Protein AF-A0A8T5RRP4-F1 (afdb_monomer_lite)

Foldseek 3Di:
DPPPPPWDKAWPWWKWAAADDQWTKIWTWTATPVRDTDIDIFIKGFAPPADDDDHGDIDIDPPVCVVRIDTDPDDDDPDVSRVVSRVVVSVVVVVVVVVD

Sequence (100 aa):
MTEERSFTTNYECLHFYWIGGFWGYAVMRIRDDNDVIKIRLAKCKKKSGFPNTEKFQWEEVDVEHVSDFSQVNHINFKNPEEFTACYEKVLNEFDDINNS

Structure (mmCIF, N/CA/C/O backbone):
data_AF-A0A8T5RRP4-F1
#
_entry.id   AF-A0A8T5RRP4-F1
#
loop_
_atom_site.group_PDB
_atom_site.id
_atom_site.type_symbol
_atom_site.label_atom_id
_atom_site.label_alt_id
_atom_site.label_comp_id
_atom_site.label_asym_id
_atom_site.label_entity_id
_atom_site.label_seq_id
_atom_site.pdbx_PDB_ins_code
_atom_site.Cartn_x
_atom_site.Cartn_y
_atom_site.Cartn_z
_atom_site.occupancy
_atom_site.B_iso_or_equiv
_atom_site.auth_seq_id
_atom_site.auth_comp_id
_atom_site.auth_asym_id
_atom_site.auth_atom_id
_atom_site.pdbx_PDB_model_num
ATOM 1 N N . MET A 1 1 ? -10.324 -36.722 12.626 1.00 41.03 1 MET A N 1
ATOM 2 C CA . MET A 1 1 ? -10.259 -35.881 11.417 1.00 41.03 1 MET A CA 1
ATOM 3 C C . MET A 1 1 ? -10.307 -34.448 11.901 1.00 41.03 1 MET A C 1
ATOM 5 O O . MET A 1 1 ? -11.344 -34.031 12.390 1.00 41.03 1 MET A O 1
ATOM 9 N N . THR A 1 2 ? -9.171 -33.762 11.939 1.00 45.34 2 THR A N 1
ATOM 10 C CA . THR A 1 2 ? -9.125 -32.320 12.207 1.00 45.34 2 THR A CA 1
ATOM 11 C C . THR A 1 2 ? -9.541 -31.625 10.922 1.00 45.34 2 THR A C 1
ATOM 13 O O . THR A 1 2 ? -8.880 -31.804 9.904 1.00 45.34 2 THR A O 1
ATOM 16 N N . GLU A 1 3 ? -10.661 -30.910 10.945 1.00 47.38 3 GLU A N 1
ATOM 17 C CA . GLU A 1 3 ? -11.052 -30.040 9.838 1.00 47.38 3 GLU A CA 1
ATOM 18 C C . GLU A 1 3 ? -9.934 -29.012 9.619 1.00 47.38 3 GLU A C 1
ATOM 20 O O . GLU A 1 3 ? -9.576 -28.269 10.538 1.00 47.38 3 GLU A O 1
ATOM 25 N N . GLU A 1 4 ? -9.340 -29.001 8.424 1.00 46.88 4 GLU A N 1
ATOM 26 C CA . GLU A 1 4 ? -8.478 -27.903 7.998 1.00 46.88 4 GLU A CA 1
ATOM 27 C C . GLU A 1 4 ? -9.339 -26.643 7.948 1.00 46.88 4 GLU A C 1
ATOM 29 O O . GLU A 1 4 ? -10.182 -26.473 7.067 1.00 46.88 4 GLU A O 1
ATOM 34 N N . ARG A 1 5 ? -9.149 -25.750 8.923 1.00 48.72 5 ARG A N 1
ATOM 35 C CA . ARG A 1 5 ? -9.709 -24.405 8.843 1.00 48.72 5 ARG A CA 1
ATOM 36 C C . ARG A 1 5 ? -9.002 -23.681 7.704 1.00 48.72 5 ARG A C 1
ATOM 38 O O . ARG A 1 5 ? -7.846 -23.285 7.827 1.00 48.72 5 ARG A O 1
ATOM 45 N N . SER A 1 6 ? -9.702 -23.537 6.586 1.00 50.69 6 SER A N 1
ATOM 46 C CA . SER A 1 6 ? -9.353 -22.589 5.534 1.00 50.69 6 SER A CA 1
ATOM 47 C C . SER A 1 6 ? -9.444 -21.183 6.129 1.00 50.69 6 SER A C 1
ATOM 49 O O . SER A 1 6 ? -10.543 -20.663 6.293 1.00 50.69 6 SER A O 1
ATOM 51 N N . PHE A 1 7 ? -8.306 -20.583 6.474 1.00 57.31 7 PHE A N 1
ATOM 52 C CA . PHE A 1 7 ? -8.246 -19.180 6.882 1.00 57.31 7 PHE A CA 1
ATOM 53 C C . PHE A 1 7 ? -8.485 -18.301 5.651 1.00 57.31 7 PHE A C 1
ATOM 55 O O . PHE A 1 7 ? -7.568 -18.037 4.868 1.00 57.31 7 PHE A O 1
ATOM 62 N N . THR A 1 8 ? -9.728 -17.878 5.445 1.00 66.44 8 THR A N 1
ATOM 63 C CA . THR A 1 8 ? -10.085 -16.938 4.381 1.00 66.44 8 THR A CA 1
ATOM 64 C C . THR A 1 8 ? -9.742 -15.524 4.820 1.00 66.44 8 THR A C 1
ATOM 66 O O . THR A 1 8 ? -10.235 -15.016 5.817 1.00 66.44 8 THR A O 1
ATOM 69 N N . THR A 1 9 ? -8.849 -14.875 4.078 1.00 81.25 9 THR A N 1
ATOM 70 C CA . THR A 1 9 ? -8.532 -13.461 4.290 1.00 81.25 9 THR A CA 1
ATOM 71 C C . THR A 1 9 ? -9.561 -12.624 3.536 1.00 81.25 9 THR A C 1
ATOM 73 O O . THR A 1 9 ? -9.557 -12.645 2.306 1.00 81.25 9 THR A O 1
ATOM 76 N N . ASN A 1 10 ? -10.422 -11.893 4.247 1.00 92.12 10 ASN A N 1
ATOM 77 C CA . ASN A 1 10 ? -11.394 -11.002 3.615 1.00 92.12 10 ASN A CA 1
ATOM 78 C C . ASN A 1 10 ? -10.749 -9.635 3.394 1.00 92.12 10 ASN A C 1
ATOM 80 O O . ASN A 1 10 ? -10.453 -8.918 4.348 1.00 92.12 10 ASN A O 1
ATOM 84 N N . TYR A 1 11 ? -10.491 -9.295 2.135 1.00 94.25 11 TYR A N 1
ATOM 85 C CA . TYR A 1 11 ? -9.950 -7.996 1.751 1.00 94.25 11 TYR A CA 1
ATOM 86 C C . TYR A 1 11 ? -11.095 -6.998 1.599 1.00 94.25 11 TYR A C 1
ATOM 88 O O . TYR A 1 11 ? -12.015 -7.233 0.822 1.00 94.25 11 TYR A O 1
ATOM 96 N N . GLU A 1 12 ? -11.030 -5.896 2.337 1.00 95.12 12 GLU A N 1
ATOM 97 C CA . GLU A 1 12 ? -12.036 -4.829 2.291 1.00 95.12 12 GLU A CA 1
ATOM 98 C C . GLU A 1 12 ? -11.581 -3.657 1.428 1.00 95.12 12 GLU A C 1
ATOM 100 O O . GLU A 1 12 ? -12.399 -2.983 0.818 1.00 95.12 12 GLU A O 1
ATOM 105 N N . CYS A 1 13 ? -10.270 -3.416 1.380 1.00 96.69 13 CYS A N 1
ATOM 106 C CA . CYS A 1 13 ? -9.684 -2.351 0.584 1.00 96.69 13 CYS A CA 1
ATOM 107 C C . CYS A 1 13 ? -8.271 -2.731 0.137 1.00 96.69 13 CYS A C 1
ATOM 109 O O . CYS A 1 13 ? -7.543 -3.440 0.847 1.00 96.69 13 CYS A O 1
ATOM 111 N N . LEU A 1 14 ? -7.878 -2.234 -1.033 1.00 97.56 14 LEU A N 1
ATOM 112 C CA . LEU A 1 14 ? -6.535 -2.328 -1.577 1.00 97.56 14 LEU A CA 1
ATOM 113 C C . LEU A 1 14 ? -6.118 -0.956 -2.110 1.00 97.56 14 LEU A C 1
ATOM 115 O O . LEU A 1 14 ? -6.658 -0.457 -3.089 1.00 97.56 14 LEU A O 1
ATOM 119 N N . HIS A 1 15 ? -5.080 -0.387 -1.510 1.00 98.31 15 HIS A N 1
ATOM 120 C CA . HIS A 1 15 ? -4.381 0.772 -2.040 1.00 98.31 15 HIS A CA 1
ATOM 121 C C . HIS A 1 15 ? -3.026 0.365 -2.595 1.00 98.31 15 HIS A C 1
ATOM 123 O O . HIS A 1 15 ? -2.301 -0.414 -1.968 1.00 98.31 15 HIS A O 1
ATOM 129 N N . PHE A 1 16 ? -2.650 0.923 -3.741 1.00 98.19 16 PHE A N 1
ATOM 130 C CA . PHE A 1 16 ? -1.380 0.650 -4.398 1.00 98.19 16 PHE A CA 1
ATOM 131 C C . PHE A 1 16 ? -0.585 1.932 -4.655 1.00 98.19 16 PHE A C 1
ATOM 133 O O . PHE A 1 16 ? -1.132 2.940 -5.085 1.00 98.19 16 PHE A O 1
ATOM 140 N N . TYR A 1 17 ? 0.725 1.865 -4.411 1.00 97.56 17 TYR A N 1
ATOM 141 C CA . TYR A 1 17 ? 1.682 2.946 -4.629 1.00 97.56 17 TYR A CA 1
ATOM 142 C C . TYR A 1 17 ? 2.794 2.485 -5.559 1.00 97.56 17 TYR A C 1
ATOM 144 O O . TYR A 1 17 ? 3.671 1.696 -5.180 1.00 97.56 17 TYR A O 1
ATOM 152 N N . TRP A 1 18 ? 2.776 2.963 -6.800 1.00 96.56 18 TRP A N 1
ATOM 153 C CA . TRP A 1 18 ? 3.751 2.545 -7.801 1.00 96.56 18 TRP A CA 1
ATOM 154 C C . TRP A 1 18 ? 5.070 3.315 -7.671 1.00 96.56 18 TRP A C 1
ATOM 156 O O . TRP A 1 18 ? 5.108 4.530 -7.838 1.00 96.56 18 TRP A O 1
ATOM 166 N N . ILE A 1 19 ? 6.183 2.602 -7.455 1.00 94.94 19 ILE A N 1
ATOM 167 C CA . ILE A 1 19 ? 7.523 3.214 -7.309 1.00 94.94 19 ILE A CA 1
ATOM 168 C C . ILE A 1 19 ? 8.412 3.061 -8.551 1.00 94.94 19 ILE A C 1
ATOM 170 O O . ILE A 1 19 ? 9.496 3.643 -8.636 1.00 94.94 19 ILE A O 1
ATOM 174 N N . GLY A 1 20 ? 7.952 2.317 -9.559 1.00 93.50 20 GLY A N 1
ATOM 175 C CA . GLY A 1 20 ? 8.616 2.163 -10.854 1.00 93.50 20 GLY A CA 1
ATOM 176 C C . GLY A 1 20 ? 8.940 0.718 -11.232 1.00 93.50 20 GLY A C 1
ATOM 177 O O . GLY A 1 20 ? 9.023 -0.182 -10.394 1.00 93.50 20 GLY A O 1
ATOM 178 N N . GLY A 1 21 ? 9.120 0.488 -12.536 1.00 93.75 21 GLY A N 1
ATOM 179 C CA . GLY A 1 21 ? 9.196 -0.865 -13.089 1.00 93.75 21 GLY A CA 1
ATOM 180 C C . GLY A 1 21 ? 7.953 -1.666 -12.695 1.00 93.75 21 GLY A C 1
ATOM 181 O O . GLY A 1 21 ? 6.839 -1.150 -12.742 1.00 93.75 21 GLY A O 1
ATOM 182 N N . PHE A 1 22 ? 8.152 -2.893 -12.223 1.00 95.56 22 PHE A N 1
ATOM 183 C CA . PHE A 1 22 ? 7.070 -3.726 -11.691 1.00 95.56 22 PHE A CA 1
ATOM 184 C C . PHE A 1 22 ? 6.858 -3.563 -10.181 1.00 95.56 22 PHE A C 1
ATOM 186 O O . PHE A 1 22 ? 6.100 -4.329 -9.608 1.00 95.56 22 PHE A O 1
ATOM 193 N N . TRP A 1 23 ? 7.530 -2.627 -9.509 1.00 96.38 23 TRP A N 1
ATOM 194 C CA . TRP A 1 23 ? 7.547 -2.559 -8.046 1.00 96.38 23 TRP A CA 1
ATOM 195 C C . TRP A 1 23 ? 6.593 -1.507 -7.492 1.00 96.38 23 TRP A C 1
ATOM 197 O O . TRP A 1 23 ? 6.467 -0.415 -8.048 1.00 96.38 23 TRP A O 1
ATOM 207 N N . GLY A 1 24 ? 5.982 -1.819 -6.355 1.00 96.31 24 GLY A N 1
ATOM 208 C CA . GLY A 1 24 ? 5.164 -0.892 -5.581 1.00 96.31 24 GLY A CA 1
ATOM 209 C C . GLY A 1 24 ? 4.997 -1.330 -4.133 1.00 96.31 24 GLY A C 1
ATOM 210 O O . GLY A 1 24 ? 5.513 -2.376 -3.720 1.00 96.31 24 GLY A O 1
ATOM 211 N N . TYR A 1 25 ? 4.262 -0.524 -3.381 1.00 97.88 25 TYR A N 1
ATOM 212 C CA . TYR A 1 25 ? 3.766 -0.864 -2.053 1.00 97.88 25 TYR A CA 1
ATOM 213 C C . TYR A 1 25 ? 2.250 -1.036 -2.119 1.00 97.88 25 TYR A C 1
ATOM 215 O O . TYR A 1 25 ? 1.585 -0.358 -2.895 1.00 97.88 25 TYR A O 1
ATOM 223 N N . ALA A 1 26 ? 1.717 -1.960 -1.331 1.00 97.81 26 ALA A N 1
ATOM 224 C CA . ALA A 1 26 ? 0.290 -2.169 -1.173 1.00 97.81 26 ALA A CA 1
ATOM 225 C C . ALA A 1 26 ? -0.078 -1.978 0.298 1.00 97.81 26 ALA A C 1
ATOM 227 O O . ALA A 1 26 ? 0.576 -2.560 1.169 1.00 97.81 26 ALA A O 1
ATOM 228 N N . VAL A 1 27 ? -1.114 -1.189 0.560 1.00 98.12 27 VAL A N 1
ATOM 229 C CA . VAL A 1 27 ? -1.763 -1.087 1.869 1.00 98.12 27 VAL A CA 1
ATOM 230 C C . VAL A 1 27 ? -3.138 -1.716 1.725 1.00 98.12 27 VAL A C 1
ATOM 232 O O . VAL A 1 27 ? -3.916 -1.315 0.869 1.00 98.12 27 VAL A O 1
ATOM 235 N N . MET A 1 28 ? -3.410 -2.748 2.514 1.00 97.12 28 MET A N 1
ATOM 236 C CA . MET A 1 28 ? -4.654 -3.511 2.448 1.00 97.12 28 MET A CA 1
ATOM 237 C C . MET A 1 28 ? -5.366 -3.461 3.789 1.00 97.12 28 MET A C 1
ATOM 239 O O . MET A 1 28 ? -4.741 -3.721 4.823 1.00 97.12 28 MET A O 1
ATOM 243 N N . ARG A 1 29 ? -6.674 -3.220 3.751 1.00 96.56 29 ARG A N 1
ATOM 244 C CA . ARG A 1 29 ? -7.565 -3.442 4.888 1.00 96.56 29 ARG A CA 1
ATOM 245 C C . ARG A 1 29 ? -8.116 -4.855 4.804 1.00 96.56 29 ARG A C 1
ATOM 247 O O . ARG A 1 29 ? -8.620 -5.273 3.763 1.00 96.56 29 ARG A O 1
ATOM 254 N N . ILE A 1 30 ? -7.953 -5.605 5.883 1.00 95.25 30 ILE A N 1
ATOM 255 C CA . ILE A 1 30 ? -8.267 -7.027 5.941 1.00 95.25 30 ILE A CA 1
ATOM 256 C C . ILE A 1 30 ? -9.089 -7.298 7.192 1.00 95.25 30 ILE A C 1
ATOM 258 O O . ILE A 1 30 ? -8.682 -6.898 8.279 1.00 95.25 30 ILE A O 1
ATOM 262 N N . ARG A 1 31 ? -10.167 -8.063 7.058 1.00 93.25 31 ARG A N 1
ATOM 263 C CA . ARG A 1 31 ? -10.924 -8.624 8.176 1.00 93.25 31 ARG A CA 1
ATOM 264 C C . ARG A 1 31 ? -10.610 -10.108 8.314 1.00 93.25 31 ARG A C 1
ATOM 266 O O . ARG A 1 31 ? -10.635 -10.846 7.327 1.00 93.25 31 ARG A O 1
ATOM 273 N N . ASP A 1 32 ? -10.253 -10.532 9.521 1.00 88.75 32 ASP A N 1
ATOM 274 C CA . ASP A 1 32 ? -10.039 -11.949 9.815 1.00 88.75 32 ASP A CA 1
ATOM 275 C C . ASP A 1 32 ? -11.319 -12.654 10.287 1.00 88.75 32 ASP A C 1
ATOM 277 O O . ASP A 1 32 ? -12.367 -12.034 10.463 1.00 88.75 32 ASP A O 1
ATOM 281 N N . ASP A 1 33 ? -11.229 -13.967 10.502 1.00 87.75 33 ASP A N 1
ATOM 282 C CA . ASP A 1 33 ? -12.367 -14.798 10.915 1.00 87.75 33 ASP A CA 1
ATOM 283 C C . ASP A 1 33 ? -12.922 -14.447 12.315 1.00 87.75 33 ASP A C 1
ATOM 285 O O . ASP A 1 33 ? -13.997 -14.918 12.680 1.00 87.75 33 ASP A O 1
ATOM 289 N N . ASN A 1 34 ? -12.207 -13.639 13.109 1.00 88.44 34 ASN A N 1
ATOM 290 C CA . ASN A 1 34 ? -12.665 -13.140 14.411 1.00 88.44 34 ASN A CA 1
ATOM 291 C C . ASN A 1 34 ? -13.229 -11.714 14.322 1.00 88.44 34 ASN A C 1
ATOM 293 O O . ASN A 1 34 ? -13.358 -11.055 15.352 1.00 88.44 34 ASN A O 1
ATOM 297 N N . ASP A 1 35 ? -13.531 -11.233 13.113 1.00 87.19 35 ASP A N 1
ATOM 298 C CA . ASP A 1 35 ? -14.046 -9.886 12.851 1.00 87.19 35 ASP A CA 1
ATOM 299 C C . ASP A 1 35 ? -13.049 -8.758 13.189 1.00 87.19 35 ASP A C 1
ATOM 301 O O . ASP A 1 35 ? -13.414 -7.587 13.292 1.00 87.19 35 ASP A O 1
ATOM 305 N N . VAL A 1 36 ? -11.759 -9.087 13.341 1.00 90.38 36 VAL A N 1
ATOM 306 C CA . VAL A 1 36 ? -10.719 -8.098 13.642 1.00 90.38 36 VAL A CA 1
ATOM 307 C C . VAL A 1 36 ? -10.203 -7.480 12.348 1.00 90.38 36 VAL A C 1
ATOM 309 O O . VAL A 1 36 ? -9.652 -8.176 11.488 1.00 90.38 36 VAL A O 1
ATOM 312 N N . ILE A 1 37 ? -10.319 -6.153 12.244 1.00 93.50 37 ILE A N 1
AT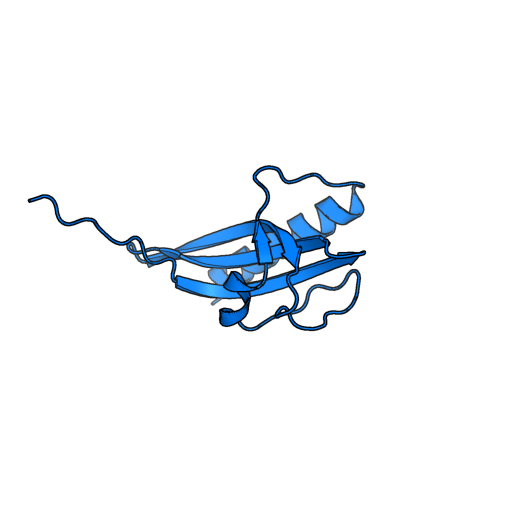OM 313 C CA . ILE A 1 37 ? -9.759 -5.376 11.135 1.00 93.50 37 ILE A CA 1
ATOM 314 C C . ILE A 1 37 ? -8.253 -5.181 11.345 1.00 93.50 37 ILE A C 1
ATOM 316 O O . ILE A 1 37 ? -7.783 -4.800 12.418 1.00 93.50 37 ILE A O 1
ATOM 320 N N . LYS A 1 38 ? -7.481 -5.446 10.294 1.00 94.75 38 LYS A N 1
ATOM 321 C CA . LYS A 1 38 ? -6.023 -5.348 10.242 1.00 94.75 38 LYS A CA 1
ATOM 322 C C . LYS A 1 38 ? -5.614 -4.530 9.028 1.00 94.75 38 LYS A C 1
ATOM 324 O O . LYS A 1 38 ? -6.113 -4.760 7.928 1.00 94.75 38 LYS A O 1
ATOM 329 N N . ILE A 1 39 ? -4.631 -3.653 9.210 1.00 96.75 39 ILE A N 1
ATOM 330 C CA . ILE A 1 39 ? -3.954 -2.978 8.103 1.00 96.75 39 ILE A CA 1
ATOM 331 C C . ILE A 1 39 ? -2.661 -3.721 7.785 1.00 96.75 39 ILE A C 1
ATOM 333 O O . ILE A 1 39 ? -1.814 -3.936 8.655 1.00 96.75 39 ILE A O 1
ATOM 337 N N . ARG A 1 40 ? -2.506 -4.142 6.529 1.00 95.75 40 ARG A N 1
ATOM 338 C CA . ARG A 1 40 ? -1.303 -4.811 6.030 1.00 95.75 40 ARG A CA 1
ATOM 339 C C . ARG A 1 40 ? -0.582 -3.909 5.044 1.00 95.75 40 ARG A C 1
ATOM 341 O O . ARG A 1 40 ? -1.114 -3.619 3.980 1.00 95.75 40 ARG A O 1
ATOM 348 N N . LEU A 1 41 ? 0.665 -3.571 5.356 1.00 97.44 41 LEU 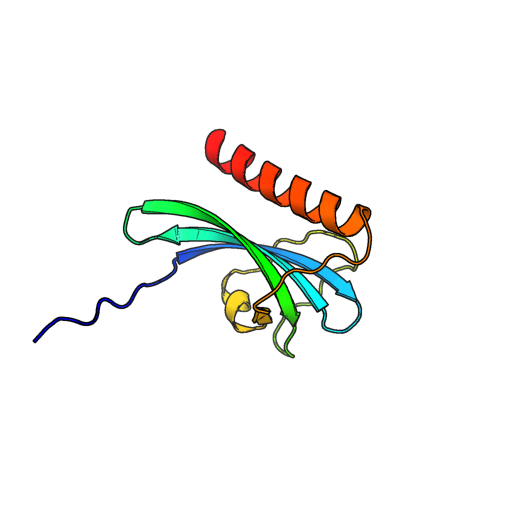A N 1
ATOM 349 C CA . LEU A 1 41 ? 1.614 -3.007 4.401 1.00 97.44 41 LEU A CA 1
ATOM 350 C C . LEU A 1 41 ? 2.441 -4.138 3.776 1.00 97.44 41 LEU A C 1
ATOM 352 O O . LEU A 1 41 ? 2.984 -4.981 4.490 1.00 97.44 41 LEU A O 1
ATOM 356 N N . ALA A 1 42 ? 2.566 -4.150 2.451 1.00 96.31 42 ALA A N 1
ATOM 357 C CA . ALA A 1 42 ? 3.389 -5.109 1.725 1.00 96.31 42 ALA A CA 1
ATOM 358 C C . ALA A 1 42 ? 4.178 -4.430 0.604 1.00 96.31 42 ALA A C 1
ATOM 360 O O . ALA A 1 42 ? 3.651 -3.610 -0.145 1.00 96.31 42 ALA A O 1
ATOM 361 N N . LYS A 1 43 ? 5.439 -4.829 0.425 1.00 97.00 43 LYS A N 1
ATOM 362 C CA . LYS A 1 43 ? 6.175 -4.538 -0.808 1.00 97.00 43 LYS A CA 1
ATOM 363 C C . LYS A 1 43 ? 5.830 -5.594 -1.849 1.00 97.00 43 LYS A C 1
ATOM 365 O O . LYS A 1 43 ? 5.862 -6.790 -1.555 1.00 97.00 43 LYS A O 1
ATOM 370 N N . CYS A 1 44 ? 5.502 -5.152 -3.058 1.00 96.75 44 CYS A N 1
ATOM 371 C CA . CYS A 1 44 ? 4.873 -6.000 -4.060 1.00 96.75 44 CYS A CA 1
ATOM 372 C C . CYS A 1 44 ? 5.501 -5.831 -5.446 1.00 96.75 44 CYS A C 1
ATOM 374 O O . CYS A 1 44 ? 5.997 -4.759 -5.804 1.00 96.75 44 CYS A O 1
ATOM 376 N N . LYS A 1 45 ? 5.443 -6.902 -6.244 1.00 96.88 45 LYS A N 1
ATOM 377 C CA . LYS A 1 45 ? 5.745 -6.886 -7.678 1.00 96.88 45 LYS A CA 1
ATOM 378 C C . LYS A 1 45 ? 4.460 -7.123 -8.476 1.00 96.88 45 LYS A C 1
ATOM 380 O O . LYS A 1 45 ? 3.845 -8.177 -8.318 1.00 96.88 45 LYS A O 1
ATOM 385 N N . LYS A 1 46 ? 4.074 -6.166 -9.323 1.00 96.25 46 LYS A N 1
ATOM 386 C CA . LYS A 1 46 ? 2.927 -6.253 -10.238 1.00 96.25 46 LYS A CA 1
ATOM 387 C C . LYS A 1 46 ? 3.118 -7.374 -11.259 1.00 96.25 46 LYS A C 1
ATOM 389 O O . LYS A 1 46 ? 4.228 -7.569 -11.766 1.00 96.25 46 LYS A O 1
ATOM 394 N N . LYS A 1 47 ? 2.030 -8.070 -11.583 1.00 96.12 47 LYS A N 1
ATOM 395 C CA . LYS A 1 47 ? 1.921 -9.007 -12.709 1.00 96.12 47 LYS A CA 1
ATOM 396 C C . LYS A 1 47 ? 1.172 -8.336 -13.865 1.00 96.12 47 LYS A C 1
ATOM 398 O O . LYS A 1 47 ? 0.713 -7.206 -13.740 1.00 96.12 47 LYS A O 1
ATOM 403 N N . SER A 1 48 ? 1.060 -9.027 -14.997 1.00 90.81 48 SER A N 1
ATOM 404 C CA . SER A 1 48 ? 0.422 -8.499 -16.212 1.00 90.81 48 SER A CA 1
ATOM 405 C C . SER A 1 48 ? -1.061 -8.144 -16.054 1.00 90.81 48 SER A C 1
ATOM 407 O O . SER A 1 48 ? -1.553 -7.360 -16.853 1.00 90.81 48 SER A O 1
ATOM 409 N N . GLY A 1 49 ? -1.760 -8.716 -15.066 1.00 89.94 49 GLY A N 1
ATOM 410 C CA . GLY A 1 49 ? -3.176 -8.438 -14.790 1.00 89.94 49 GLY A CA 1
ATOM 411 C C . GLY A 1 49 ? -3.429 -7.226 -13.891 1.00 89.94 49 GLY A C 1
ATOM 412 O O . GLY A 1 49 ? -4.572 -6.811 -13.751 1.00 89.94 49 GLY A O 1
ATOM 413 N N . PHE A 1 50 ? -2.386 -6.642 -13.291 1.00 95.62 50 PHE A N 1
ATOM 414 C CA . PHE A 1 50 ? -2.567 -5.534 -12.355 1.00 95.62 50 PHE A CA 1
ATOM 415 C C . PHE A 1 50 ? -2.905 -4.236 -13.107 1.00 95.62 50 PHE A C 1
ATOM 417 O O . PHE A 1 50 ? -2.247 -3.949 -14.115 1.00 95.62 50 PHE A O 1
ATOM 424 N N . PRO A 1 51 ? -3.862 -3.425 -12.625 1.00 95.62 51 PRO A N 1
ATOM 425 C CA . PRO A 1 51 ? -4.276 -2.211 -13.315 1.00 95.62 51 PRO A CA 1
ATOM 426 C C . PRO A 1 51 ? -3.156 -1.173 -13.424 1.00 95.62 51 PRO A C 1
ATOM 428 O O . PRO A 1 51 ? -2.140 -1.189 -12.714 1.00 95.62 51 PRO A O 1
ATOM 431 N N . ASN A 1 52 ? -3.347 -0.250 -14.363 1.00 94.88 52 ASN A N 1
ATOM 432 C CA . ASN A 1 52 ? -2.479 0.909 -14.483 1.00 94.88 52 ASN A CA 1
ATOM 433 C C . ASN A 1 52 ? -2.767 1.874 -13.335 1.00 94.88 52 ASN A C 1
ATOM 435 O O . ASN A 1 52 ? -3.919 2.173 -13.056 1.00 94.88 52 ASN A O 1
ATOM 439 N N . THR A 1 53 ? -1.695 2.346 -12.714 1.00 96.38 53 THR A N 1
ATOM 440 C CA . THR A 1 53 ? -1.696 3.304 -11.608 1.00 96.38 53 THR A CA 1
ATOM 441 C C . THR A 1 53 ? -0.632 4.355 -11.916 1.00 96.38 53 THR A C 1
ATOM 443 O O . THR A 1 53 ? 0.385 4.044 -12.550 1.00 96.38 53 THR A O 1
ATOM 446 N N . GLU A 1 54 ? -0.833 5.582 -11.472 1.00 96.88 54 GLU A N 1
ATOM 447 C CA . GLU A 1 54 ? 0.122 6.671 -11.483 1.00 96.88 54 GLU A CA 1
ATOM 448 C C . GLU A 1 54 ? 1.310 6.402 -10.554 1.00 96.88 54 GLU A C 1
ATOM 450 O O . GLU A 1 54 ? 1.253 5.719 -9.527 1.00 96.88 54 GLU A O 1
ATOM 455 N N . LYS A 1 55 ? 2.474 6.902 -10.972 1.00 95.69 55 LYS A N 1
ATOM 456 C CA . LYS A 1 55 ? 3.713 6.705 -10.228 1.00 95.69 55 LYS A CA 1
ATOM 457 C C . LYS A 1 55 ? 3.753 7.686 -9.064 1.00 95.69 55 LYS A C 1
ATOM 459 O O . LYS A 1 55 ? 3.525 8.873 -9.261 1.00 95.69 55 LYS A O 1
ATOM 464 N N . PHE A 1 56 ? 4.140 7.196 -7.891 1.00 94.75 56 PHE A N 1
ATOM 465 C CA . PHE A 1 56 ? 4.251 7.972 -6.656 1.00 94.75 56 PHE A CA 1
ATOM 466 C C . PHE A 1 56 ? 2.936 8.584 -6.159 1.00 94.75 56 PHE A C 1
ATOM 468 O O . PHE A 1 56 ? 2.954 9.582 -5.440 1.00 94.75 56 PHE A O 1
ATOM 475 N N . GLN A 1 57 ? 1.812 7.951 -6.490 1.00 96.56 57 GLN A N 1
ATOM 476 C CA . GLN A 1 57 ? 0.500 8.272 -5.944 1.00 96.56 57 GLN A CA 1
ATOM 477 C C . GLN 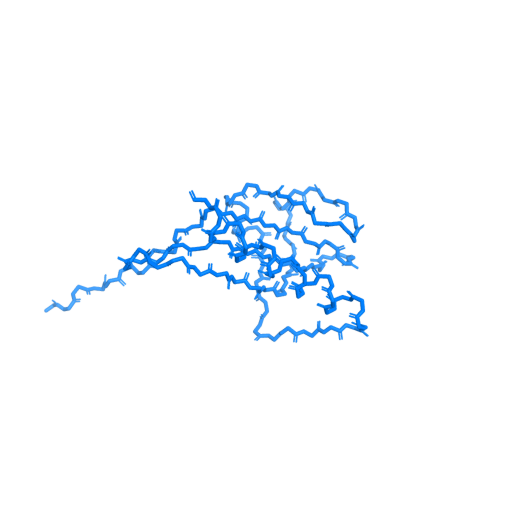A 1 57 ? -0.136 7.019 -5.349 1.00 96.56 57 GLN A C 1
ATOM 479 O O . GLN A 1 57 ? 0.133 5.905 -5.801 1.00 96.56 57 GLN A O 1
ATOM 484 N N . TRP A 1 58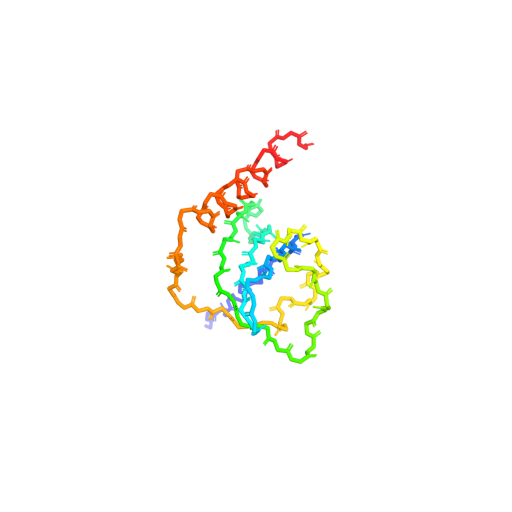 ? -0.919 7.214 -4.289 1.00 97.94 58 TRP A N 1
ATOM 485 C CA . TRP A 1 58 ? -1.759 6.163 -3.733 1.00 97.94 58 TRP A CA 1
ATOM 486 C C . TRP A 1 58 ? -3.066 6.131 -4.506 1.00 97.94 58 TRP A C 1
ATOM 488 O O . TRP A 1 58 ? -3.808 7.109 -4.496 1.00 97.94 58 TRP A O 1
ATOM 498 N N . GLU A 1 59 ? -3.357 4.993 -5.117 1.00 98.00 59 GLU A N 1
ATOM 499 C CA . GLU A 1 59 ? -4.634 4.744 -5.773 1.00 98.00 59 GLU A CA 1
ATOM 500 C C . GLU A 1 59 ? -5.342 3.582 -5.102 1.00 98.00 59 GLU A C 1
ATOM 502 O O . GLU A 1 59 ? -4.717 2.590 -4.720 1.00 98.00 59 GLU A O 1
ATOM 507 N N . GLU A 1 60 ? -6.650 3.724 -4.931 1.00 97.69 60 GLU A N 1
ATOM 508 C CA . GLU A 1 60 ? -7.517 2.609 -4.585 1.00 97.69 60 GLU A CA 1
ATOM 509 C C . GLU A 1 60 ? -7.731 1.728 -5.815 1.00 97.69 60 GLU A C 1
ATOM 511 O O . GLU A 1 60 ? -7.942 2.214 -6.925 1.00 97.69 60 GLU A O 1
ATOM 516 N N . VAL A 1 61 ? -7.620 0.424 -5.606 1.00 96.81 61 VAL A N 1
ATOM 517 C CA . VAL A 1 61 ? -7.723 -0.607 -6.630 1.00 96.81 61 VAL A CA 1
ATOM 518 C C . VAL A 1 61 ? -8.690 -1.672 -6.127 1.00 96.81 61 VAL A C 1
ATOM 520 O O . VAL A 1 61 ? -8.700 -1.981 -4.936 1.00 96.81 61 VAL A O 1
ATOM 523 N N . ASP A 1 62 ? -9.460 -2.280 -7.029 1.00 96.62 62 ASP A N 1
ATOM 524 C CA . ASP A 1 62 ? -10.357 -3.375 -6.663 1.00 96.62 62 ASP A CA 1
ATOM 525 C C . ASP A 1 62 ? -9.602 -4.522 -5.976 1.00 96.62 62 ASP A C 1
ATOM 527 O O . ASP A 1 62 ? -8.548 -4.982 -6.432 1.00 96.62 62 ASP A O 1
ATOM 531 N N . VAL A 1 63 ? -10.168 -5.025 -4.876 1.00 96.19 63 VAL A N 1
ATOM 532 C CA . VAL A 1 63 ? -9.551 -6.071 -4.042 1.00 96.19 63 VAL A CA 1
ATOM 533 C C . VAL A 1 63 ? -9.324 -7.392 -4.788 1.00 96.19 63 VAL A C 1
ATOM 535 O O . VAL A 1 63 ? -8.470 -8.187 -4.394 1.00 96.19 63 VAL A O 1
ATOM 538 N N . GLU A 1 64 ? -10.022 -7.619 -5.902 1.00 95.31 64 GLU A N 1
ATOM 539 C CA . GLU A 1 64 ? -9.816 -8.772 -6.789 1.00 95.31 64 GLU A CA 1
ATOM 540 C C . GLU A 1 64 ? -8.377 -8.825 -7.344 1.00 95.31 64 GLU A C 1
ATOM 542 O O . GLU A 1 64 ? -7.796 -9.905 -7.521 1.00 95.31 64 GLU A O 1
ATOM 547 N N . HIS A 1 65 ? -7.738 -7.659 -7.494 1.00 96.38 65 HIS A N 1
ATOM 548 C CA . HIS A 1 65 ? -6.361 -7.524 -7.966 1.00 96.38 65 HIS A CA 1
ATOM 549 C C . HIS A 1 65 ? -5.292 -7.863 -6.915 1.00 96.38 65 HIS A C 1
ATOM 551 O O . HIS A 1 65 ? -4.096 -7.809 -7.215 1.00 96.38 65 HIS A O 1
ATOM 557 N N . VAL A 1 66 ? -5.662 -8.286 -5.698 1.00 94.75 66 VAL A N 1
ATOM 558 C CA . VAL A 1 66 ? -4.690 -8.814 -4.719 1.00 94.75 66 VAL A CA 1
ATOM 559 C C . VAL A 1 66 ? -3.909 -10.008 -5.287 1.00 94.75 66 VAL A C 1
ATOM 561 O O . VAL A 1 66 ? -2.721 -10.186 -5.003 1.00 94.75 66 VAL A O 1
ATOM 564 N N . SER A 1 67 ? -4.551 -10.815 -6.134 1.00 93.88 67 SER A N 1
ATOM 565 C CA . SER A 1 67 ? -3.924 -11.965 -6.798 1.00 93.88 67 SER A CA 1
ATOM 566 C C . SER A 1 67 ? -2.949 -11.569 -7.927 1.00 93.88 67 SER A C 1
ATOM 568 O O . SER A 1 67 ? -2.026 -12.329 -8.270 1.00 93.88 67 SER A O 1
ATOM 570 N N . ASP A 1 68 ? -3.075 -10.339 -8.434 1.00 96.44 68 ASP A N 1
ATOM 571 C CA . ASP A 1 68 ? -2.313 -9.776 -9.551 1.00 96.44 68 ASP A CA 1
ATOM 572 C C . ASP A 1 68 ? -0.988 -9.122 -9.136 1.00 96.44 68 ASP A C 1
ATOM 574 O O . ASP A 1 68 ? -0.275 -8.534 -9.956 1.00 96.44 68 ASP A O 1
ATOM 578 N N . PHE A 1 69 ? -0.573 -9.293 -7.883 1.00 95.62 69 PHE A N 1
ATOM 579 C CA . PHE A 1 69 ? 0.794 -9.018 -7.456 1.00 95.62 69 PHE A CA 1
ATOM 580 C C . PHE A 1 69 ? 1.382 -10.165 -6.632 1.00 95.62 69 PHE A C 1
ATOM 582 O O . PHE A 1 69 ? 0.705 -11.103 -6.216 1.00 95.62 69 PHE A O 1
ATOM 589 N N . SER A 1 70 ? 2.698 -10.134 -6.441 1.00 95.81 70 SER A N 1
ATOM 590 C CA . SER A 1 70 ? 3.394 -11.000 -5.487 1.00 95.81 70 SER A CA 1
ATOM 591 C C . SER A 1 70 ? 4.003 -10.166 -4.372 1.00 95.81 70 SER A C 1
ATOM 593 O O . SER A 1 70 ? 4.698 -9.188 -4.659 1.00 95.81 70 SER A O 1
ATOM 595 N N . GLN A 1 71 ? 3.788 -10.578 -3.127 1.00 94.31 71 GLN A N 1
ATOM 596 C CA . GLN A 1 71 ? 4.395 -9.964 -1.947 1.00 94.31 71 GLN A CA 1
ATOM 597 C C . GLN A 1 71 ? 5.815 -10.499 -1.758 1.00 94.31 71 GLN A C 1
ATOM 599 O O . GLN A 1 71 ? 6.077 -11.679 -1.994 1.00 94.31 71 GLN A O 1
ATOM 604 N N . VAL A 1 72 ? 6.738 -9.634 -1.346 1.00 92.69 72 VAL A N 1
ATOM 605 C CA . VAL A 1 72 ? 8.074 -10.059 -0.912 1.00 92.69 72 VAL A CA 1
ATOM 606 C C . VAL A 1 72 ? 8.124 -10.175 0.609 1.00 92.69 72 VAL A C 1
ATOM 608 O O . VAL A 1 72 ? 7.448 -9.436 1.317 1.00 92.69 72 VAL A O 1
ATOM 611 N N . ASN A 1 73 ? 8.977 -11.067 1.117 1.00 90.81 73 ASN A N 1
ATOM 612 C CA . ASN A 1 73 ? 9.100 -11.319 2.560 1.00 90.81 73 ASN A CA 1
ATOM 613 C C . ASN A 1 73 ? 9.695 -10.142 3.347 1.00 90.81 73 ASN A C 1
ATOM 615 O O . ASN A 1 73 ? 9.540 -10.075 4.561 1.00 90.81 73 ASN A O 1
ATOM 619 N N . HIS A 1 74 ? 10.403 -9.236 2.668 1.00 92.94 74 HIS A N 1
ATOM 620 C CA . HIS A 1 74 ? 11.069 -8.101 3.295 1.00 92.94 74 HIS A CA 1
ATOM 621 C C . HIS A 1 74 ? 10.660 -6.804 2.612 1.00 92.94 74 HIS A C 1
ATOM 623 O O . HIS A 1 74 ? 10.770 -6.663 1.392 1.00 92.94 74 HIS A O 1
ATOM 629 N N . ILE A 1 75 ? 10.259 -5.832 3.420 1.00 94.69 75 ILE A N 1
ATOM 630 C CA . ILE A 1 75 ? 10.023 -4.466 2.972 1.00 94.69 75 ILE A CA 1
ATOM 631 C C . ILE A 1 75 ? 11.334 -3.706 3.134 1.00 94.69 75 ILE A C 1
ATOM 633 O O . ILE A 1 75 ? 11.946 -3.711 4.197 1.00 94.69 75 ILE A O 1
ATOM 637 N N . ASN A 1 76 ? 11.784 -3.080 2.055 1.00 92.88 76 ASN A N 1
ATOM 638 C CA . ASN A 1 76 ? 12.919 -2.171 2.070 1.00 92.88 76 ASN A CA 1
ATOM 639 C C . ASN A 1 76 ? 12.486 -0.855 1.439 1.00 92.88 76 ASN A C 1
ATOM 641 O O . ASN A 1 76 ? 11.772 -0.876 0.435 1.00 92.88 76 ASN A O 1
ATOM 645 N N . PHE A 1 77 ? 12.946 0.246 2.019 1.00 94.25 77 PHE A N 1
ATOM 646 C CA . PHE A 1 77 ? 12.719 1.602 1.537 1.00 94.25 77 PHE A CA 1
ATOM 647 C C . PHE A 1 77 ? 14.032 2.136 0.982 1.00 94.25 77 PHE A C 1
ATOM 649 O O . PHE A 1 77 ? 15.090 1.921 1.579 1.00 94.25 77 PHE A O 1
ATOM 656 N N . LYS A 1 78 ? 13.984 2.789 -0.178 1.00 90.81 78 LYS A N 1
ATOM 657 C CA . LYS A 1 78 ? 15.198 3.353 -0.789 1.00 90.81 78 LYS A CA 1
ATOM 658 C C . LYS A 1 78 ? 15.586 4.697 -0.193 1.00 90.81 78 LYS A C 1
ATOM 660 O O . LYS A 1 78 ? 16.755 5.067 -0.243 1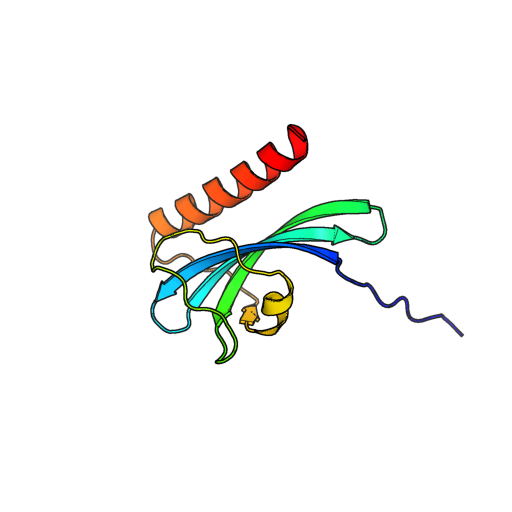.00 90.81 78 LYS A O 1
ATOM 665 N N . ASN A 1 79 ? 14.605 5.428 0.316 1.00 92.81 79 ASN A N 1
ATOM 666 C CA . ASN A 1 79 ? 14.761 6.767 0.850 1.00 92.81 79 ASN A CA 1
ATOM 667 C C . ASN A 1 79 ? 13.697 7.032 1.936 1.00 92.81 79 ASN A C 1
ATOM 669 O O . ASN A 1 79 ? 12.746 6.250 2.065 1.00 92.81 79 ASN A O 1
ATOM 673 N N . PRO A 1 80 ? 13.867 8.091 2.747 1.00 95.75 80 PRO A N 1
ATOM 674 C CA . PRO A 1 80 ? 12.897 8.455 3.773 1.00 95.75 80 PRO A CA 1
ATOM 675 C C . PRO A 1 80 ? 11.507 8.770 3.210 1.00 95.75 80 PRO A C 1
ATOM 677 O O . PRO A 1 80 ? 10.516 8.467 3.863 1.00 95.75 80 PRO A O 1
ATOM 680 N N . GLU A 1 81 ? 11.413 9.316 1.997 1.00 93.50 81 GLU A N 1
ATOM 681 C CA . GLU A 1 81 ? 10.141 9.703 1.379 1.00 93.50 81 GLU A CA 1
ATOM 682 C C . GLU A 1 81 ? 9.237 8.489 1.112 1.00 93.50 81 GLU A C 1
ATOM 684 O O . GLU A 1 81 ? 8.043 8.540 1.398 1.00 93.50 81 GLU A O 1
ATOM 689 N N . GLU A 1 82 ? 9.795 7.369 0.633 1.00 93.69 82 GLU A N 1
ATOM 690 C CA . GLU A 1 82 ? 9.056 6.110 0.458 1.00 93.69 82 GLU A CA 1
ATOM 691 C C . GLU A 1 82 ? 8.524 5.572 1.795 1.00 93.69 82 GLU A C 1
ATOM 693 O O . GLU A 1 82 ? 7.405 5.056 1.854 1.00 93.69 82 GLU A O 1
ATOM 698 N N . PHE A 1 83 ? 9.323 5.677 2.863 1.00 96.56 83 PHE A N 1
ATOM 699 C CA . PHE A 1 83 ? 8.905 5.257 4.199 1.00 96.56 83 PHE A CA 1
ATOM 700 C C . PHE A 1 83 ? 7.767 6.137 4.716 1.00 96.56 83 PHE A C 1
ATOM 702 O O . PHE A 1 83 ? 6.734 5.603 5.116 1.00 96.56 83 PHE A O 1
ATOM 709 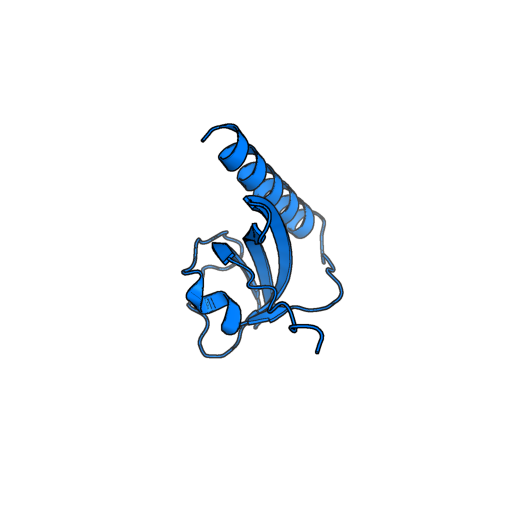N N . THR A 1 84 ? 7.927 7.461 4.651 1.00 97.06 84 THR A N 1
ATOM 710 C CA . THR A 1 84 ? 6.913 8.426 5.089 1.00 97.06 84 THR A CA 1
ATOM 711 C C . THR A 1 84 ? 5.599 8.227 4.339 1.00 97.06 84 THR A C 1
ATOM 713 O O . THR A 1 84 ? 4.563 8.088 4.979 1.00 97.06 84 THR A O 1
ATOM 716 N N . ALA A 1 85 ? 5.636 8.079 3.010 1.00 95.94 85 ALA A N 1
ATOM 717 C CA . ALA A 1 85 ? 4.435 7.857 2.204 1.00 95.94 85 ALA A CA 1
ATOM 718 C C . ALA A 1 85 ? 3.675 6.575 2.592 1.00 95.94 85 ALA A C 1
ATOM 720 O O . ALA A 1 85 ? 2.443 6.543 2.554 1.00 95.94 85 ALA A O 1
ATOM 721 N N . CYS A 1 86 ? 4.390 5.506 2.961 1.00 97.88 86 CYS A N 1
ATOM 722 C CA . CYS A 1 86 ? 3.769 4.273 3.450 1.00 97.88 86 CYS A CA 1
ATOM 723 C C . CYS A 1 86 ? 3.239 4.421 4.876 1.00 97.88 86 CYS A C 1
ATOM 725 O O . CYS A 1 86 ? 2.141 3.955 5.167 1.00 97.88 86 CYS A O 1
ATOM 727 N N . TYR A 1 87 ? 4.016 5.052 5.756 1.00 97.88 87 TYR A N 1
ATOM 728 C CA . TYR A 1 87 ? 3.642 5.298 7.143 1.00 97.88 87 TYR A CA 1
ATOM 729 C C . TYR A 1 87 ? 2.358 6.128 7.239 1.00 97.88 87 TYR A C 1
ATOM 731 O O . TYR A 1 87 ? 1.412 5.704 7.897 1.00 97.88 87 TYR A O 1
ATOM 739 N N . GLU A 1 88 ? 2.295 7.256 6.530 1.00 98.00 88 GLU A N 1
ATOM 740 C CA . GLU A 1 88 ? 1.124 8.137 6.503 1.00 98.00 88 GLU A CA 1
ATOM 741 C C . GLU A 1 88 ? -0.109 7.413 5.967 1.00 98.00 88 GLU A C 1
ATOM 743 O O . GLU A 1 88 ? -1.170 7.478 6.578 1.00 98.00 88 GLU A O 1
ATOM 748 N N . LYS A 1 89 ? 0.023 6.649 4.875 1.00 98.12 89 LYS A N 1
ATOM 749 C CA . LYS A 1 89 ? -1.116 5.892 4.344 1.00 98.12 89 LYS A CA 1
ATOM 750 C C . LYS A 1 89 ? -1.614 4.833 5.325 1.00 98.12 89 LYS A C 1
ATOM 752 O O . LYS A 1 89 ? -2.819 4.685 5.476 1.00 98.12 89 LYS A O 1
ATOM 757 N N . VAL A 1 90 ? -0.716 4.120 6.006 1.00 98.06 90 VAL A N 1
ATOM 758 C CA . VAL A 1 90 ? -1.103 3.143 7.037 1.00 98.06 90 VAL A CA 1
ATOM 759 C C . VAL A 1 90 ? -1.831 3.819 8.197 1.00 98.06 90 VAL A C 1
ATOM 761 O O . VAL A 1 90 ? -2.835 3.280 8.653 1.00 98.06 90 VAL A O 1
ATOM 764 N N . LEU A 1 91 ? -1.356 4.978 8.666 1.00 97.56 91 LEU A N 1
ATOM 765 C CA . LEU A 1 91 ? -2.048 5.736 9.710 1.00 97.56 91 LEU A CA 1
ATOM 766 C C . LEU A 1 91 ? -3.437 6.189 9.265 1.00 97.56 91 LEU A C 1
ATOM 768 O O . LEU A 1 91 ? -4.393 5.953 9.995 1.00 97.56 91 LEU A O 1
ATOM 772 N N . ASN A 1 92 ? -3.555 6.748 8.060 1.00 96.81 92 ASN A N 1
ATOM 773 C CA . ASN A 1 92 ? -4.840 7.189 7.522 1.00 96.81 92 ASN A CA 1
ATOM 774 C C . ASN A 1 92 ? -5.852 6.034 7.473 1.00 96.81 92 ASN A C 1
ATOM 776 O O . ASN A 1 92 ? -6.997 6.214 7.863 1.00 96.81 92 ASN A O 1
ATOM 780 N N . GLU A 1 93 ? -5.425 4.825 7.088 1.00 96.38 93 GLU A N 1
ATOM 781 C CA . GLU A 1 93 ? -6.311 3.655 7.121 1.00 96.38 93 GLU A CA 1
ATOM 782 C C . GLU A 1 93 ? -6.784 3.288 8.533 1.00 96.38 93 GLU A C 1
ATOM 784 O O . GLU A 1 93 ? -7.921 2.854 8.707 1.00 96.38 93 GLU A O 1
ATOM 789 N N . PHE A 1 94 ? -5.927 3.431 9.549 1.00 95.56 94 PHE A N 1
ATOM 790 C CA . PHE A 1 94 ? -6.341 3.230 10.939 1.00 95.56 94 PHE A CA 1
ATOM 791 C C . PHE A 1 94 ? -7.302 4.323 11.413 1.00 95.56 94 PHE A C 1
ATOM 793 O O . PHE A 1 94 ? -8.264 4.017 12.118 1.00 95.56 94 PHE A O 1
ATOM 800 N N . ASP A 1 95 ? -7.067 5.574 11.024 1.00 95.12 95 ASP A N 1
ATOM 801 C CA . ASP A 1 95 ? -7.946 6.694 11.358 1.00 95.12 95 ASP A CA 1
ATOM 802 C C . ASP A 1 95 ? -9.326 6.530 10.707 1.00 95.12 95 ASP A C 1
ATOM 804 O O . ASP A 1 95 ? -10.341 6.738 11.373 1.00 95.12 95 ASP A O 1
ATOM 808 N N . ASP A 1 96 ? -9.388 6.074 9.456 1.00 92.12 96 ASP A N 1
ATOM 809 C CA . ASP A 1 96 ? -10.644 5.789 8.756 1.00 92.12 96 ASP A CA 1
ATOM 810 C C . ASP A 1 96 ? -11.453 4.690 9.457 1.00 92.12 96 ASP A C 1
ATOM 812 O O . ASP A 1 96 ? -12.673 4.799 9.573 1.00 92.12 96 ASP A O 1
ATOM 816 N N . ILE A 1 97 ? -10.789 3.649 9.974 1.00 90.75 97 ILE A N 1
ATOM 817 C CA . ILE A 1 97 ? -11.448 2.591 10.757 1.00 90.75 97 ILE A CA 1
ATOM 818 C C . ILE A 1 97 ? -12.041 3.146 12.056 1.00 90.75 97 ILE A C 1
ATOM 820 O O . ILE A 1 97 ? -13.145 2.765 12.429 1.00 90.75 97 ILE A O 1
ATOM 824 N N . ASN A 1 98 ? -11.316 4.020 12.758 1.00 85.56 98 ASN A N 1
ATOM 825 C CA . ASN A 1 98 ? -11.742 4.531 14.065 1.00 85.56 98 ASN A CA 1
ATOM 826 C C . ASN A 1 98 ? -12.836 5.607 13.976 1.00 85.56 98 ASN A C 1
ATOM 828 O O . ASN A 1 98 ? -13.517 5.860 14.969 1.00 85.56 98 ASN A O 1
ATOM 832 N N . ASN A 1 99 ? -12.972 6.258 12.818 1.00 82.19 99 ASN A N 1
ATOM 833 C CA . ASN A 1 99 ? -13.944 7.326 12.574 1.00 82.19 99 ASN A CA 1
ATOM 834 C C . ASN A 1 99 ? -15.181 6.871 11.770 1.00 82.19 99 ASN A C 1
ATOM 836 O O . ASN A 1 99 ? -16.053 7.703 11.506 1.00 82.19 99 ASN A O 1
ATOM 840 N N . SER A 1 100 ? -15.248 5.592 11.378 1.00 63.22 100 SER A N 1
ATOM 841 C CA . SER A 1 100 ? -16.410 4.958 10.727 1.00 63.22 100 SER A CA 1
ATOM 842 C C . SER A 1 100 ? -17.368 4.354 11.752 1.00 63.22 100 SER A C 1
ATOM 844 O O . SER A 1 100 ? -18.596 4.470 11.539 1.00 63.22 100 SER A O 1
#

Radius of gyration: 14.47 Å; chains: 1; bounding box: 32×46×31 Å

pLDDT: mean 90.9, std 12.91, range [41.03, 98.31]

Secondary structure (DSSP, 8-state):
---------EEEEEEEEEEETTEEEEEEEEE-TTS-EEEEEEEEEE-TTSPP--BTSEEEE-GGGGGGEEE-S----SSHHHHHHHHHHHHHHHHHHHH-